Protein AF-A0A452ZJK9-F1 (afdb_monomer)

InterPro domains:
  IPR005944 Proline iminopeptidase [PTHR43722] (1-98)
  IPR029058 Alpha/Beta hydrolase fold [G3DSA:3.40.50.1820] (1-98)
  IPR029058 Alpha/Beta hydrolase fold [SSF53474] (1-82)

Foldseek 3Di:
DPDDDDDPDDPPDPVVCCCQQLCVCCVVVVVLVCLLQVLFDPVRSPGSVVRLVPQCPDPDLVSNQSSLLSVQLSCQQPVDPDRDPVSNVLSNDSVSSD

Secondary structure (DSSP, 8-state):
-------S-----HHHHHHHHSSSGGGT-HHHHHHHHHTS-GGGTT-HHHHHHHHHT-S-HHHHHHHHHHHHHHHHHHSSSS--HHHHHHHT-HHHH-

Solvent-accessible surface area (backbone atoms only — not comparable to full-atom values): 5756 Å² total; per-residue (Å²): 135,94,77,86,87,85,78,84,90,78,85,83,43,67,71,59,48,42,29,68,58,65,56,51,50,31,79,79,40,48,81,57,35,47,64,46,54,67,74,46,57,81,91,47,64,87,42,44,67,61,50,45,51,56,30,59,68,41,93,47,63,68,53,18,46,54,41,22,24,37,52,36,26,42,51,33,53,64,73,41,98,63,69,46,68,72,52,32,57,46,12,68,33,71,78,70,30,98

pLDDT: mean 94.06, std 4.94, range [74.06, 98.31]

Radius of gyration: 14.52 Å; Cα contacts (8 Å, |Δi|>4): 90; chains: 1; bounding box: 34×37×38 Å

Sequence (98 aa):
VTGIVLRGIFLLRKKELDWFYEGGAAAVFPDAWEPFRDFIPEDERNC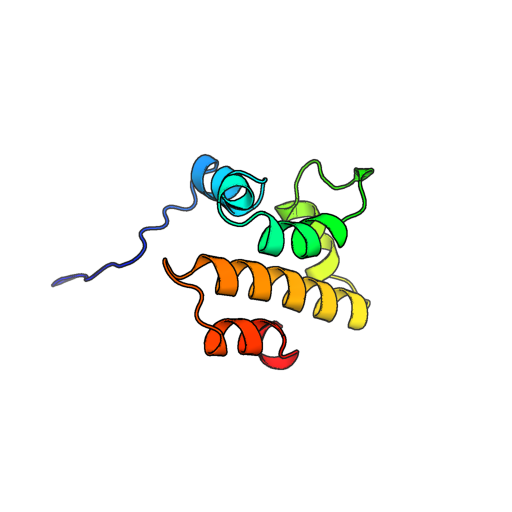FIAAYSKRLTSSDADVQIEAAKRWTTWEMMTAHLLQNHENIKRGEDDKFSL

Structure (mmCIF, N/CA/C/O backbone):
data_AF-A0A452ZJK9-F1
#
_entry.id   AF-A0A452ZJK9-F1
#
loop_
_atom_site.group_PDB
_atom_site.id
_atom_site.type_symbol
_atom_site.label_atom_id
_atom_site.label_alt_id
_atom_site.label_comp_id
_atom_site.label_asym_id
_atom_site.label_entity_id
_atom_site.label_seq_id
_atom_site.pdbx_PDB_ins_code
_atom_site.Cartn_x
_atom_site.Cartn_y
_atom_site.Cartn_z
_atom_site.occupancy
_atom_site.B_iso_or_equiv
_atom_site.auth_seq_id
_atom_site.auth_comp_id
_atom_site.auth_asym_id
_atom_site.auth_atom_id
_atom_site.pdbx_PDB_model_num
ATOM 1 N N . VAL A 1 1 ? 11.923 24.151 -18.324 1.00 74.06 1 VAL A N 1
ATOM 2 C CA . VAL A 1 1 ? 12.529 22.809 -18.149 1.00 74.06 1 VAL A CA 1
ATOM 3 C C . VAL A 1 1 ? 13.479 22.567 -19.309 1.00 74.06 1 VAL A C 1
ATOM 5 O O . VAL A 1 1 ? 13.039 22.712 -20.440 1.00 74.06 1 VAL A O 1
ATOM 8 N N . THR A 1 2 ? 14.753 22.264 -19.046 1.00 88.62 2 THR A N 1
ATOM 9 C CA . THR A 1 2 ? 15.750 21.918 -20.083 1.00 88.62 2 THR A CA 1
ATOM 10 C C . THR A 1 2 ? 15.814 20.411 -20.364 1.00 88.62 2 THR A C 1
ATOM 12 O O . THR A 1 2 ? 16.186 20.021 -21.463 1.00 88.62 2 THR A O 1
ATOM 15 N N . GLY A 1 3 ? 15.387 19.567 -19.415 1.00 95.19 3 GLY A N 1
ATOM 16 C CA . GLY A 1 3 ? 15.197 18.121 -19.581 1.00 95.19 3 GLY A CA 1
ATOM 17 C C . GLY A 1 3 ? 14.658 17.459 -18.304 1.00 95.19 3 GLY A C 1
ATOM 18 O O . GLY A 1 3 ? 14.738 18.057 -17.231 1.00 95.19 3 GLY A O 1
ATOM 19 N N . ILE A 1 4 ? 14.092 16.249 -18.425 1.00 96.00 4 ILE A N 1
ATOM 20 C CA . ILE A 1 4 ? 13.621 15.414 -17.302 1.00 96.00 4 ILE A CA 1
ATOM 21 C C . ILE A 1 4 ? 13.977 13.948 -17.582 1.00 96.00 4 ILE A C 1
ATOM 23 O O . ILE A 1 4 ? 13.742 13.459 -18.686 1.00 96.00 4 ILE A O 1
ATOM 27 N N . VAL A 1 5 ? 14.497 13.244 -16.575 1.00 95.31 5 VAL A N 1
ATOM 28 C CA . VAL A 1 5 ? 14.656 11.782 -16.585 1.00 95.31 5 VAL A CA 1
ATOM 29 C C . VAL A 1 5 ? 13.633 11.191 -15.624 1.00 95.31 5 VAL A C 1
ATOM 31 O O . VAL A 1 5 ? 13.612 11.545 -14.448 1.00 95.31 5 VAL A O 1
ATOM 34 N N . LEU A 1 6 ? 12.777 10.304 -16.127 1.00 95.94 6 LEU A N 1
ATOM 35 C CA . LEU A 1 6 ? 11.704 9.682 -15.357 1.00 95.94 6 LEU A CA 1
ATOM 36 C C . LEU A 1 6 ? 11.898 8.162 -15.307 1.00 95.94 6 LEU A C 1
ATOM 38 O O . LEU A 1 6 ? 12.266 7.547 -16.307 1.00 95.94 6 LEU A O 1
ATOM 42 N N . ARG A 1 7 ? 11.611 7.547 -14.155 1.00 94.31 7 ARG A N 1
ATOM 43 C CA . ARG A 1 7 ? 11.654 6.092 -13.949 1.00 94.31 7 ARG A CA 1
ATOM 44 C C . ARG A 1 7 ? 10.442 5.670 -13.134 1.00 94.31 7 ARG A C 1
ATOM 46 O O . ARG A 1 7 ? 10.164 6.295 -12.121 1.00 94.31 7 ARG A O 1
ATOM 53 N N . GLY A 1 8 ? 9.777 4.588 -13.545 1.00 91.62 8 GLY A N 1
ATOM 54 C CA . GLY A 1 8 ? 8.578 4.098 -12.856 1.00 91.62 8 GLY A CA 1
ATOM 55 C C . GLY A 1 8 ? 7.432 5.099 -12.969 1.00 91.62 8 GLY A C 1
ATOM 56 O O . GLY A 1 8 ? 6.995 5.656 -11.971 1.00 91.62 8 GLY A O 1
ATOM 57 N N . ILE A 1 9 ? 7.012 5.390 -14.203 1.00 95.38 9 ILE A N 1
ATOM 58 C CA . ILE A 1 9 ? 5.986 6.403 -14.465 1.00 95.38 9 ILE A CA 1
ATOM 59 C C . ILE A 1 9 ? 4.691 6.012 -13.764 1.00 95.38 9 ILE A C 1
ATOM 61 O O . ILE A 1 9 ? 4.142 4.945 -14.030 1.00 95.38 9 ILE A O 1
ATOM 65 N N . PHE A 1 10 ? 4.193 6.917 -12.933 1.00 95.62 10 PHE A N 1
ATOM 66 C CA . PHE A 1 10 ? 2.944 6.761 -12.214 1.00 95.62 10 PHE A CA 1
ATOM 67 C C .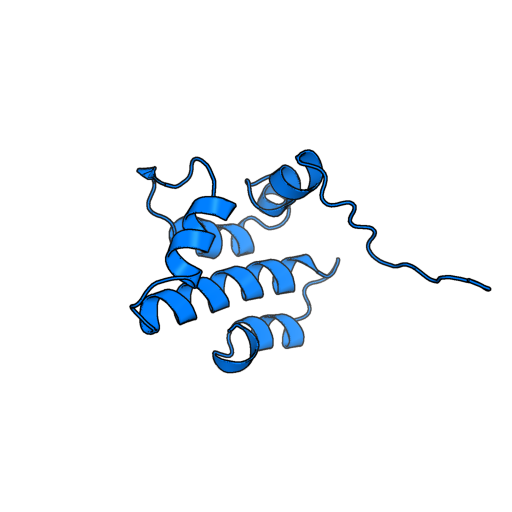 PHE A 1 10 ? 2.108 8.021 -12.426 1.00 95.62 10 PHE A C 1
ATOM 69 O O . PHE A 1 10 ? 2.557 9.129 -12.136 1.00 95.62 10 PHE A O 1
ATOM 76 N N . LEU A 1 11 ? 0.923 7.860 -13.015 1.00 97.12 11 LEU A N 1
ATOM 77 C CA . LEU A 1 11 ? 0.040 8.964 -13.409 1.00 97.12 11 LEU A CA 1
ATOM 78 C C . LEU A 1 11 ? -1.188 9.082 -12.501 1.00 97.12 11 LEU A C 1
ATOM 80 O O . LEU A 1 11 ? -2.088 9.861 -12.810 1.00 97.12 11 LEU A O 1
ATOM 84 N N . LEU A 1 12 ? -1.251 8.295 -11.419 1.00 96.50 12 LEU A N 1
ATOM 85 C CA . LEU A 1 12 ? -2.337 8.303 -10.428 1.00 96.50 12 LEU A CA 1
ATOM 86 C C . LEU A 1 12 ? -3.731 8.032 -11.020 1.00 96.50 12 LEU A C 1
ATOM 88 O O . LEU A 1 12 ? -4.756 8.426 -10.465 1.00 96.50 12 LEU A O 1
ATOM 92 N N . ARG A 1 13 ? -3.806 7.345 -12.165 1.00 97.88 13 ARG A N 1
ATOM 93 C CA . ARG A 1 13 ? -5.099 6.948 -12.739 1.00 97.88 13 ARG A CA 1
ATOM 94 C C . ARG A 1 13 ? -5.720 5.848 -11.887 1.00 97.88 13 ARG A C 1
ATOM 96 O O . ARG A 1 13 ? -5.009 4.965 -11.417 1.00 97.88 13 ARG A O 1
ATOM 103 N N . LYS A 1 14 ? -7.055 5.814 -11.822 1.00 96.44 14 LYS A N 1
ATOM 104 C CA . LYS A 1 14 ? -7.805 4.771 -11.102 1.00 96.44 14 LYS A CA 1
ATOM 105 C C . LYS A 1 14 ? -7.312 3.353 -11.412 1.00 96.44 14 LYS A C 1
ATOM 107 O O . LYS A 1 14 ? -7.043 2.605 -10.494 1.00 96.44 14 LYS A O 1
ATOM 112 N N . LYS A 1 15 ? -7.080 3.014 -12.684 1.00 97.38 15 LYS A N 1
ATOM 113 C CA . LYS A 1 15 ? -6.568 1.685 -13.064 1.00 97.38 15 LYS A CA 1
ATOM 114 C C . LYS A 1 15 ? -5.193 1.335 -12.475 1.00 97.38 15 LYS A C 1
ATOM 116 O O . LYS A 1 15 ? -4.896 0.162 -12.318 1.00 97.38 15 LYS A O 1
ATOM 121 N N . GLU A 1 16 ? -4.339 2.328 -12.222 1.00 96.94 16 GLU A N 1
ATOM 122 C CA . GLU A 1 16 ? -3.011 2.109 -11.634 1.00 96.94 16 GLU A CA 1
ATOM 123 C C . GLU A 1 16 ? -3.131 1.916 -10.119 1.00 96.94 16 GLU A C 1
ATOM 125 O O . GLU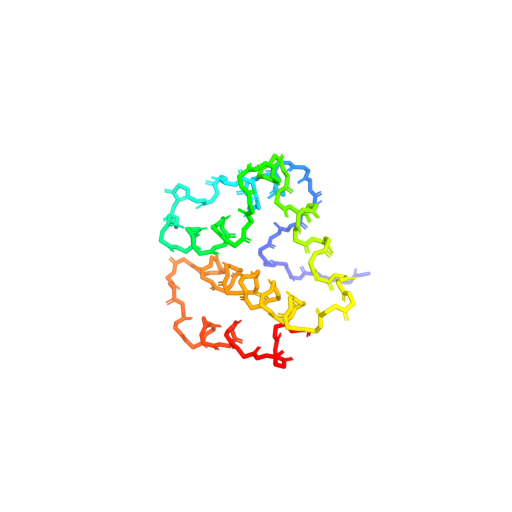 A 1 16 ? -2.449 1.063 -9.563 1.00 96.94 16 GLU A O 1
ATOM 130 N N . LEU A 1 17 ? -4.053 2.647 -9.482 1.00 96.94 17 LEU A N 1
ATOM 131 C CA . LEU A 1 17 ? -4.411 2.448 -8.077 1.00 96.94 17 LEU A CA 1
ATOM 132 C C . LEU A 1 17 ? -5.072 1.083 -7.858 1.00 96.94 17 LEU A C 1
ATOM 134 O O . LEU A 1 17 ? -4.630 0.332 -7.000 1.00 96.94 17 LEU A O 1
ATOM 138 N N . ASP A 1 18 ? -6.062 0.730 -8.680 1.00 97.00 18 ASP A N 1
ATOM 139 C CA . ASP A 1 18 ? -6.767 -0.553 -8.603 1.00 97.00 18 ASP A CA 1
ATOM 140 C C . ASP A 1 18 ? -5.802 -1.725 -8.863 1.00 97.00 18 ASP A C 1
ATOM 142 O O . ASP A 1 18 ? -5.841 -2.747 -8.180 1.00 97.00 18 ASP A O 1
ATOM 146 N N . TRP A 1 19 ? -4.878 -1.565 -9.820 1.00 96.38 19 TRP A N 1
ATOM 147 C CA . TRP A 1 19 ? -3.820 -2.546 -10.055 1.00 96.38 19 TRP A CA 1
ATOM 148 C C . TRP A 1 19 ? -2.971 -2.765 -8.802 1.00 96.38 19 TRP A C 1
ATOM 150 O O . TRP A 1 19 ? -2.713 -3.907 -8.435 1.00 96.38 19 TRP A O 1
ATOM 160 N N . PHE A 1 20 ? -2.520 -1.693 -8.157 1.00 96.62 20 PHE A N 1
ATOM 161 C CA . PHE A 1 20 ? -1.492 -1.794 -7.128 1.00 96.62 20 PHE A CA 1
ATOM 162 C C . PHE A 1 20 ? -2.037 -2.019 -5.711 1.00 96.62 20 PHE A C 1
ATOM 164 O O . PHE A 1 20 ? -1.400 -2.721 -4.934 1.00 96.62 20 PHE A O 1
ATOM 171 N N . TYR A 1 21 ? -3.209 -1.475 -5.382 1.00 97.19 21 TYR A N 1
ATOM 172 C CA . TYR A 1 21 ? -3.779 -1.517 -4.030 1.00 97.19 21 TYR A CA 1
ATOM 173 C C . TYR A 1 21 ? -5.099 -2.281 -3.926 1.00 97.19 21 TYR A C 1
ATOM 175 O O . TYR A 1 21 ? -5.562 -2.485 -2.815 1.00 97.19 21 TYR A O 1
ATOM 183 N N . GLU A 1 22 ? -5.715 -2.718 -5.029 1.00 96.44 22 GLU A N 1
ATOM 184 C CA . GLU A 1 22 ? -7.003 -3.441 -4.993 1.00 96.44 22 GLU A CA 1
ATOM 185 C C . GLU A 1 22 ? -6.881 -4.876 -5.549 1.00 96.44 22 GLU A C 1
ATOM 187 O O . GLU A 1 22 ? -7.860 -5.494 -5.961 1.00 96.44 22 GLU A O 1
ATOM 192 N N . GLY A 1 23 ? -5.663 -5.432 -5.545 1.00 92.75 23 GLY A N 1
ATOM 193 C CA . GLY A 1 23 ? -5.417 -6.858 -5.792 1.00 92.75 23 GLY A CA 1
ATOM 194 C C . GLY A 1 23 ? -4.962 -7.243 -7.204 1.00 92.75 23 GLY A C 1
ATOM 195 O O . GLY A 1 23 ? -4.793 -8.429 -7.473 1.00 92.75 23 GLY A O 1
ATOM 196 N N . GLY A 1 24 ? -4.702 -6.295 -8.112 1.00 94.75 24 GLY A N 1
ATOM 197 C CA . GLY A 1 24 ? -4.133 -6.618 -9.431 1.00 94.75 24 GLY A CA 1
ATOM 198 C C . GLY A 1 24 ? -2.721 -7.216 -9.336 1.00 94.75 24 GLY A C 1
ATOM 199 O O . GLY A 1 24 ? -2.469 -8.332 -9.788 1.00 94.75 24 GLY A O 1
ATOM 200 N N . ALA A 1 25 ? -1.809 -6.504 -8.674 1.00 94.69 25 ALA A N 1
ATOM 201 C CA . ALA A 1 25 ? -0.428 -6.925 -8.446 1.00 94.69 25 ALA A CA 1
ATOM 202 C C . ALA A 1 25 ? -0.317 -8.149 -7.517 1.00 94.69 25 ALA A C 1
ATOM 204 O O . ALA A 1 25 ? 0.685 -8.864 -7.562 1.00 94.69 25 ALA A O 1
ATOM 205 N N . ALA A 1 26 ? -1.358 -8.439 -6.730 1.00 94.56 26 ALA A N 1
ATOM 206 C CA . ALA A 1 26 ? -1.426 -9.621 -5.874 1.00 94.56 26 ALA A CA 1
ATOM 207 C C . ALA A 1 26 ? -1.346 -10.939 -6.659 1.00 94.56 26 ALA A C 1
ATOM 209 O O . ALA A 1 26 ? -0.892 -11.943 -6.124 1.00 94.56 26 ALA A O 1
ATOM 210 N N . ALA A 1 27 ? -1.729 -10.944 -7.941 1.00 94.50 27 ALA A N 1
ATOM 211 C CA . ALA A 1 27 ? -1.559 -12.113 -8.802 1.00 94.50 27 ALA A CA 1
ATOM 212 C C . ALA A 1 27 ? -0.078 -12.460 -9.065 1.00 94.50 27 ALA A C 1
ATOM 214 O O . ALA A 1 27 ? 0.226 -13.589 -9.442 1.00 94.50 27 ALA A O 1
ATOM 215 N N . VAL A 1 28 ? 0.832 -11.495 -8.885 1.00 93.69 28 VAL A N 1
ATOM 216 C CA . VAL A 1 28 ? 2.283 -11.672 -9.054 1.00 93.69 28 VAL A CA 1
ATOM 217 C C . VAL A 1 28 ? 2.973 -11.919 -7.711 1.00 93.69 28 VAL A C 1
ATOM 219 O O . VAL A 1 28 ? 3.884 -12.739 -7.647 1.00 93.69 28 VAL A O 1
ATOM 222 N N . PHE A 1 29 ? 2.522 -11.245 -6.648 1.00 94.31 29 PHE A N 1
ATOM 223 C CA . PHE A 1 29 ? 3.101 -11.324 -5.299 1.00 94.31 29 PHE A CA 1
ATOM 224 C C . PHE A 1 29 ? 2.037 -11.688 -4.247 1.00 94.31 29 PHE A C 1
ATOM 226 O O . PHE A 1 29 ? 1.691 -10.854 -3.404 1.00 94.31 29 PHE A O 1
ATOM 233 N N . PRO A 1 30 ? 1.452 -12.898 -4.309 1.00 95.69 30 PRO A N 1
ATOM 234 C CA . PRO A 1 30 ? 0.360 -13.287 -3.416 1.00 95.69 30 PRO A CA 1
ATOM 235 C C . PRO A 1 30 ? 0.804 -13.383 -1.951 1.00 95.69 30 PRO A C 1
ATOM 237 O O . PRO A 1 30 ? 0.073 -12.970 -1.058 1.00 95.69 30 PRO A O 1
ATOM 240 N N . ASP A 1 31 ? 2.028 -13.847 -1.717 1.00 94.44 31 ASP A N 1
ATOM 241 C CA . ASP A 1 31 ? 2.686 -13.945 -0.411 1.00 94.44 31 ASP A CA 1
ATOM 242 C C . ASP A 1 31 ? 2.892 -12.576 0.257 1.00 94.44 31 ASP A C 1
ATOM 244 O O . ASP A 1 31 ? 2.703 -12.431 1.462 1.00 94.44 31 ASP A O 1
ATOM 248 N N . ALA A 1 32 ? 3.234 -11.552 -0.529 1.00 93.50 32 ALA A N 1
ATOM 249 C CA . ALA A 1 32 ? 3.328 -10.170 -0.056 1.00 93.50 32 ALA A CA 1
ATOM 250 C C . ALA A 1 32 ? 1.948 -9.547 0.203 1.00 93.50 32 ALA A C 1
ATOM 252 O O . ALA A 1 32 ? 1.790 -8.695 1.079 1.00 93.50 32 ALA A O 1
ATOM 253 N N . TRP A 1 33 ? 0.952 -9.950 -0.587 1.00 97.19 33 TRP A N 1
ATOM 254 C CA . TRP A 1 33 ? -0.397 -9.402 -0.527 1.00 97.19 33 TRP A CA 1
ATOM 255 C C . TRP A 1 33 ? -1.184 -9.892 0.687 1.00 97.19 33 TRP A C 1
ATOM 257 O O . TRP A 1 33 ? -1.942 -9.122 1.269 1.00 97.19 33 TRP A O 1
ATOM 267 N N . GLU A 1 34 ? -1.018 -11.154 1.086 1.00 97.38 34 GLU A N 1
ATOM 268 C CA . GLU A 1 34 ? -1.758 -11.754 2.203 1.00 97.38 34 GLU A CA 1
ATOM 269 C C . GLU A 1 34 ? -1.647 -10.940 3.507 1.00 97.38 34 GLU A C 1
ATOM 271 O O . GLU A 1 34 ? -2.693 -10.545 4.025 1.00 97.38 34 GLU A O 1
ATOM 276 N N . PRO A 1 35 ? -0.449 -10.561 4.004 1.00 96.81 35 PRO A N 1
ATOM 277 C CA . PRO A 1 35 ? -0.329 -9.732 5.205 1.00 96.81 35 PRO A CA 1
ATOM 278 C C . PRO A 1 35 ? -0.952 -8.336 5.075 1.00 96.81 35 PRO A C 1
ATOM 280 O O . PRO A 1 35 ? -1.447 -7.797 6.064 1.00 96.81 35 PRO A O 1
ATOM 283 N N . PHE A 1 36 ? -0.916 -7.739 3.879 1.00 97.75 36 PHE A N 1
ATOM 284 C CA . PHE A 1 36 ? -1.544 -6.444 3.600 1.00 97.75 36 PHE A CA 1
ATOM 285 C C . PHE A 1 36 ? -3.075 -6.566 3.632 1.00 97.75 36 PHE A C 1
ATOM 287 O O . PHE A 1 36 ? -3.774 -5.838 4.334 1.00 97.75 36 PHE A O 1
ATOM 294 N N . ARG A 1 37 ? -3.614 -7.561 2.926 1.00 97.94 37 ARG A N 1
ATOM 295 C CA . ARG A 1 37 ? -5.049 -7.841 2.872 1.00 97.94 37 ARG A CA 1
ATOM 296 C C . ARG A 1 37 ? -5.609 -8.206 4.245 1.00 97.94 37 ARG A C 1
ATOM 298 O O . ARG A 1 37 ? -6.673 -7.718 4.619 1.00 97.94 37 ARG A O 1
ATOM 305 N N . ASP A 1 38 ? -4.923 -9.086 4.970 1.00 97.94 38 ASP A N 1
ATOM 306 C CA . ASP A 1 38 ? -5.456 -9.722 6.177 1.00 97.94 38 ASP A CA 1
ATOM 307 C C . ASP A 1 38 ? -5.450 -8.817 7.404 1.00 97.94 38 ASP A C 1
ATOM 309 O O . ASP A 1 38 ? -6.216 -9.047 8.339 1.00 97.94 38 ASP A O 1
ATOM 313 N N . PHE A 1 39 ? -4.685 -7.726 7.360 1.00 97.94 39 PHE A N 1
ATOM 314 C CA . PHE A 1 39 ? -4.786 -6.651 8.341 1.00 97.94 39 PHE A CA 1
ATOM 315 C C . PHE A 1 39 ? -6.124 -5.889 8.261 1.00 97.94 39 PHE A C 1
ATOM 317 O O . PHE A 1 39 ? -6.560 -5.276 9.240 1.00 97.94 39 PHE A O 1
ATOM 324 N N . ILE A 1 40 ? -6.802 -5.935 7.110 1.00 98.31 40 ILE A N 1
ATOM 325 C CA . ILE A 1 40 ? -8.111 -5.313 6.913 1.00 98.31 40 ILE A CA 1
ATOM 326 C C . ILE A 1 40 ? -9.228 -6.353 7.158 1.00 98.31 40 ILE A C 1
ATOM 328 O O . ILE A 1 40 ? -9.209 -7.427 6.547 1.00 98.31 40 ILE A O 1
ATOM 332 N N . PRO A 1 41 ? -10.221 -6.062 8.024 1.00 97.62 41 PRO A N 1
ATOM 333 C CA . PRO A 1 41 ? -11.424 -6.871 8.218 1.00 97.62 41 PRO A CA 1
ATOM 334 C C . PRO A 1 41 ? -12.176 -7.105 6.910 1.00 97.62 41 PRO A C 1
ATOM 336 O O . PRO A 1 41 ? -12.224 -6.214 6.066 1.00 97.62 41 PRO A O 1
ATOM 339 N N . GLU A 1 42 ? -12.767 -8.289 6.737 1.00 97.44 42 GLU A N 1
ATOM 340 C CA . GLU A 1 42 ? -13.395 -8.705 5.472 1.00 97.44 42 GLU A CA 1
ATOM 341 C C . GLU A 1 42 ? -14.477 -7.743 4.961 1.00 97.44 42 GLU A C 1
ATOM 343 O O . GLU A 1 42 ? -14.588 -7.537 3.753 1.00 97.44 42 GLU A O 1
ATOM 348 N N . ASP A 1 43 ? -15.227 -7.111 5.862 1.00 97.56 43 ASP A N 1
ATOM 349 C CA . ASP A 1 43 ? -16.280 -6.139 5.557 1.00 97.56 43 ASP A CA 1
ATOM 350 C C . ASP A 1 43 ? -15.751 -4.781 5.062 1.00 97.56 43 ASP A C 1
ATOM 352 O O . ASP A 1 43 ? -16.494 -4.030 4.430 1.00 97.56 43 ASP A O 1
ATOM 356 N N . GLU A 1 44 ? -14.467 -4.484 5.282 1.00 97.56 44 GLU A N 1
ATOM 357 C CA . GLU A 1 44 ? -13.787 -3.271 4.805 1.00 97.56 44 GLU A CA 1
ATOM 358 C C . GLU A 1 44 ? -12.914 -3.521 3.550 1.00 97.56 44 GLU A C 1
ATOM 360 O O . GLU A 1 44 ? -12.283 -2.596 3.035 1.00 97.56 44 GLU A O 1
ATOM 365 N N . ARG A 1 45 ? -12.874 -4.752 3.008 1.00 96.69 45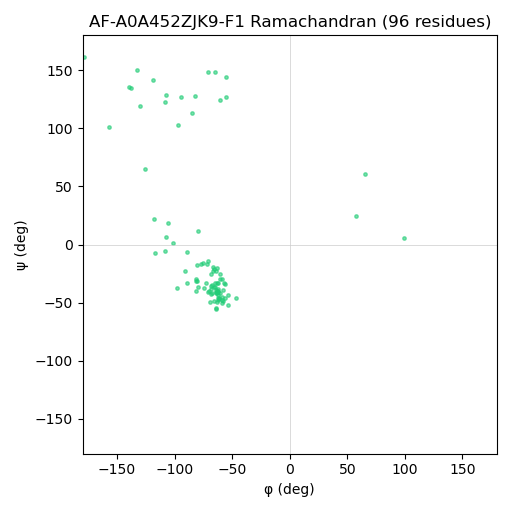 ARG A N 1
ATOM 366 C CA . ARG A 1 45 ? -12.031 -5.129 1.842 1.00 96.69 45 ARG A CA 1
ATOM 367 C C . ARG A 1 45 ? -12.596 -4.710 0.481 1.00 96.69 45 ARG A C 1
ATOM 369 O O . ARG A 1 45 ? -12.110 -5.153 -0.556 1.00 96.69 45 ARG A O 1
ATOM 376 N N . ASN A 1 46 ? -13.628 -3.874 0.461 1.00 96.12 46 ASN A N 1
ATOM 377 C CA . ASN A 1 46 ? -14.191 -3.314 -0.768 1.00 96.12 46 ASN A CA 1
ATOM 378 C C . ASN A 1 46 ? -13.384 -2.119 -1.313 1.00 96.12 46 ASN A C 1
ATOM 380 O O . ASN A 1 46 ? -13.573 -1.751 -2.472 1.00 96.12 46 ASN A O 1
ATOM 384 N N . CYS A 1 47 ? -12.538 -1.496 -0.484 1.00 97.50 47 CYS A N 1
ATOM 385 C CA . CYS A 1 47 ? -11.566 -0.486 -0.900 1.00 97.50 47 CYS A CA 1
ATOM 386 C C . CYS A 1 47 ? -10.413 -0.408 0.111 1.00 97.50 47 CYS A C 1
ATOM 388 O O . CYS A 1 47 ? -10.537 0.230 1.165 1.00 97.50 47 CYS A O 1
ATOM 390 N N . PHE A 1 48 ? -9.277 -1.024 -0.214 1.00 98.00 48 PHE A N 1
ATOM 391 C CA . PHE A 1 48 ? -8.123 -1.068 0.689 1.00 98.00 48 PHE A CA 1
ATOM 392 C C . PHE A 1 48 ? -7.535 0.316 0.943 1.00 98.00 48 PHE A C 1
ATOM 394 O O . PHE A 1 48 ? -7.153 0.608 2.074 1.00 98.00 48 PHE A O 1
ATOM 401 N N . ILE A 1 49 ? -7.518 1.201 -0.060 1.00 97.81 49 ILE A N 1
ATOM 402 C CA . ILE A 1 49 ? -7.007 2.571 0.115 1.00 97.81 49 ILE A CA 1
ATOM 403 C C . ILE A 1 49 ? -7.790 3.304 1.216 1.00 97.81 49 ILE A C 1
ATOM 405 O O . ILE A 1 49 ? -7.198 3.928 2.096 1.00 97.81 49 ILE A O 1
ATOM 409 N N . ALA A 1 50 ? -9.122 3.197 1.209 1.00 97.94 50 ALA A N 1
ATOM 410 C CA . ALA A 1 50 ? -9.961 3.815 2.232 1.00 97.94 50 ALA A CA 1
ATOM 411 C C . ALA A 1 50 ? -9.777 3.145 3.605 1.00 97.94 50 ALA A C 1
ATOM 413 O O . ALA A 1 50 ? -9.661 3.834 4.623 1.00 97.94 50 ALA A O 1
ATOM 414 N N . ALA A 1 51 ? -9.703 1.811 3.637 1.00 98.31 51 ALA A N 1
ATOM 415 C CA . ALA A 1 51 ? -9.512 1.051 4.868 1.00 98.31 51 ALA A CA 1
ATOM 416 C C . ALA A 1 51 ? -8.166 1.367 5.545 1.00 98.31 51 ALA A C 1
ATOM 418 O O . ALA A 1 51 ? -8.105 1.550 6.764 1.00 98.31 51 ALA A O 1
ATOM 419 N N . TYR A 1 52 ? -7.091 1.491 4.770 1.00 98.31 52 TYR A N 1
ATOM 420 C CA . TYR A 1 52 ? -5.787 1.900 5.281 1.00 98.31 52 TYR A CA 1
ATOM 421 C C . TYR A 1 52 ? -5.754 3.372 5.669 1.00 98.31 52 TYR A C 1
ATOM 423 O O . TYR A 1 52 ? -5.243 3.683 6.740 1.00 98.31 52 TYR A O 1
ATOM 431 N N . SER A 1 53 ? -6.370 4.268 4.888 1.00 98.00 53 SER A N 1
ATOM 432 C CA . SER A 1 53 ? -6.475 5.685 5.258 1.00 98.00 53 SER A CA 1
ATOM 433 C C . SER A 1 53 ? -7.093 5.857 6.646 1.00 98.00 53 SER A C 1
ATOM 435 O O . SER A 1 53 ? -6.560 6.620 7.444 1.00 98.00 53 SER A O 1
ATOM 437 N N . LYS A 1 54 ? -8.161 5.114 6.967 1.00 98.06 54 LYS A N 1
ATOM 438 C CA . LYS A 1 54 ? -8.803 5.129 8.293 1.00 98.06 54 LYS A CA 1
ATOM 439 C C . LYS A 1 54 ? -7.833 4.762 9.423 1.00 98.06 54 LYS A C 1
ATOM 441 O O . LYS A 1 54 ? -7.905 5.352 10.497 1.00 98.06 54 LYS A O 1
ATOM 446 N N . ARG A 1 55 ? -6.947 3.788 9.197 1.00 98.19 55 ARG A N 1
ATOM 447 C CA . ARG A 1 55 ? -5.999 3.283 10.207 1.00 98.19 55 ARG A CA 1
ATOM 448 C C . ARG A 1 55 ? -4.767 4.17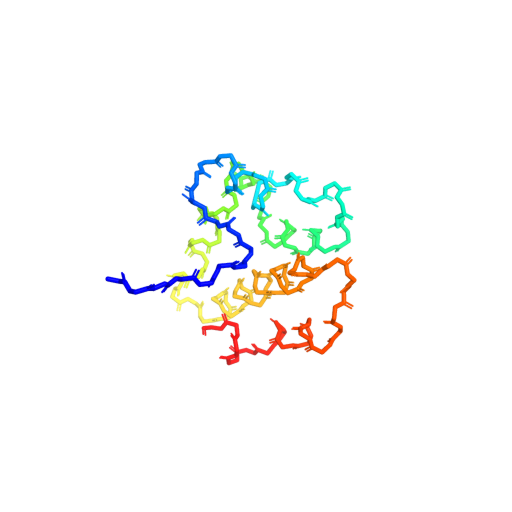2 10.336 1.00 98.19 55 ARG A C 1
ATOM 450 O O . ARG A 1 55 ? -4.352 4.470 11.448 1.00 98.19 55 ARG A O 1
ATOM 457 N N . LEU A 1 56 ? -4.251 4.670 9.214 1.00 97.81 56 LEU A N 1
ATOM 458 C CA . LEU A 1 56 ? -3.135 5.618 9.168 1.00 97.81 56 LEU A CA 1
ATOM 459 C C . LEU A 1 56 ? -3.477 6.970 9.813 1.00 97.81 56 LEU A C 1
ATOM 461 O O . LEU A 1 56 ? -2.583 7.689 10.244 1.00 97.81 56 LEU A O 1
ATOM 465 N N . THR A 1 57 ? -4.761 7.319 9.912 1.00 97.38 57 THR A N 1
ATOM 466 C CA . THR A 1 57 ? -5.236 8.512 10.632 1.00 97.38 57 THR A CA 1
ATOM 467 C C . THR A 1 57 ? -5.904 8.180 11.969 1.00 97.38 57 THR A C 1
ATOM 469 O O . THR A 1 57 ? -6.683 8.985 12.481 1.00 97.38 57 THR A O 1
ATOM 472 N N . SER A 1 58 ? -5.670 6.984 12.514 1.00 97.25 58 SER A N 1
ATOM 473 C CA . SER A 1 58 ? -6.212 6.578 13.812 1.00 97.25 58 SER A CA 1
ATOM 474 C C . SER A 1 58 ? -5.634 7.434 14.944 1.00 97.25 58 SER A C 1
ATOM 476 O O . SER A 1 58 ? -4.484 7.859 14.892 1.00 97.25 58 SER A O 1
ATOM 478 N N . SER A 1 59 ? -6.420 7.658 15.999 1.00 96.44 59 SER A N 1
ATOM 479 C CA . SER A 1 59 ? -5.914 8.225 17.259 1.00 96.44 59 SER A CA 1
ATOM 480 C C . SER A 1 59 ? -5.117 7.211 18.085 1.00 96.44 59 SER A C 1
ATOM 482 O O . SER A 1 59 ? -4.435 7.593 19.032 1.00 96.44 59 SER A O 1
ATOM 484 N N . ASP A 1 60 ? -5.255 5.925 17.764 1.00 97.62 60 ASP A N 1
ATOM 485 C CA . ASP A 1 60 ? -4.467 4.842 18.338 1.00 97.62 60 ASP A CA 1
ATOM 486 C C . ASP A 1 60 ? -3.154 4.701 17.556 1.00 97.62 60 ASP A C 1
ATOM 488 O O . ASP A 1 60 ? -3.160 4.347 16.372 1.00 97.62 60 ASP A O 1
ATOM 492 N N . ALA A 1 61 ? -2.043 5.008 18.229 1.00 95.94 61 ALA A N 1
ATOM 493 C CA . ALA A 1 61 ? -0.708 4.994 17.645 1.00 95.94 61 ALA A CA 1
ATOM 494 C C . ALA A 1 61 ? -0.267 3.587 17.217 1.00 95.94 61 ALA A C 1
ATOM 496 O O . ALA A 1 61 ? 0.406 3.454 16.197 1.00 95.94 61 ALA A O 1
ATOM 497 N N . ASP A 1 62 ? -0.686 2.542 17.933 1.00 96.19 62 ASP A N 1
ATOM 498 C CA . ASP A 1 62 ? -0.308 1.167 17.599 1.00 96.19 62 ASP A CA 1
ATOM 499 C C . ASP A 1 62 ? -1.005 0.733 16.301 1.00 96.19 62 ASP A C 1
ATOM 501 O O . ASP A 1 62 ? -0.387 0.145 15.412 1.00 96.19 62 ASP A O 1
ATOM 505 N N . VAL A 1 63 ? -2.279 1.111 16.131 1.00 97.00 63 VAL A N 1
ATOM 506 C CA . VAL A 1 63 ? -3.023 0.890 14.877 1.00 97.00 63 VAL A CA 1
ATOM 507 C C . VAL A 1 63 ? -2.384 1.644 13.713 1.00 97.00 63 VAL A C 1
ATOM 509 O O . VAL A 1 63 ? -2.299 1.106 12.607 1.00 97.00 63 VAL A O 1
ATOM 512 N N . GLN A 1 64 ? -1.947 2.881 13.953 1.00 97.50 64 GLN A N 1
ATOM 513 C CA . GLN A 1 64 ? -1.297 3.706 12.941 1.00 97.50 64 GLN A CA 1
ATOM 514 C C . GLN A 1 64 ? 0.027 3.084 12.475 1.00 97.50 64 GLN A C 1
ATOM 516 O O . GLN A 1 64 ? 0.229 2.934 11.269 1.00 97.50 64 GLN A O 1
ATOM 521 N N . ILE A 1 65 ? 0.890 2.686 13.414 1.00 97.06 65 ILE A N 1
ATOM 522 C CA . ILE A 1 65 ? 2.194 2.065 13.135 1.00 97.06 65 ILE A CA 1
ATOM 523 C C . ILE A 1 65 ? 2.018 0.741 12.395 1.00 97.06 65 ILE A C 1
ATOM 525 O O . ILE A 1 65 ? 2.657 0.519 11.368 1.00 97.06 65 ILE A O 1
ATOM 529 N N . GLU A 1 66 ? 1.123 -0.133 12.856 1.00 96.94 66 GLU A N 1
ATOM 530 C CA . GLU A 1 66 ? 0.911 -1.417 12.184 1.00 96.94 66 GLU A CA 1
ATOM 531 C C . GLU A 1 66 ? 0.361 -1.229 10.764 1.00 96.94 66 GLU A C 1
ATOM 533 O O . GLU A 1 66 ? 0.818 -1.894 9.832 1.00 96.94 66 GLU A O 1
ATOM 538 N N . ALA A 1 67 ? -0.550 -0.274 10.552 1.00 97.75 67 ALA A N 1
ATOM 539 C CA . ALA A 1 67 ? -1.028 0.059 9.211 1.00 97.75 67 ALA A CA 1
ATOM 540 C C . ALA A 1 67 ? 0.104 0.552 8.304 1.00 97.75 67 ALA A C 1
ATOM 542 O O . ALA A 1 67 ? 0.224 0.088 7.168 1.00 97.75 67 ALA A O 1
ATOM 543 N N . ALA A 1 68 ? 0.941 1.450 8.822 1.00 97.31 68 ALA A N 1
ATOM 544 C CA . ALA A 1 68 ? 2.086 2.001 8.116 1.00 97.31 68 ALA A CA 1
ATOM 545 C C . ALA A 1 68 ? 3.059 0.896 7.694 1.00 97.31 68 ALA A C 1
ATOM 547 O O . ALA A 1 68 ? 3.364 0.761 6.511 1.00 97.31 68 ALA A O 1
ATOM 548 N N . LYS A 1 69 ? 3.449 0.012 8.617 1.00 96.88 69 LYS A N 1
ATOM 549 C CA . LYS A 1 69 ? 4.375 -1.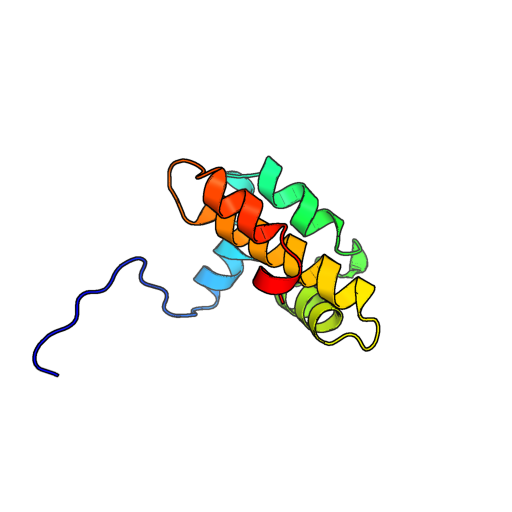095 8.335 1.00 96.88 69 LYS A CA 1
ATOM 550 C C . LYS A 1 69 ? 3.857 -2.024 7.251 1.00 96.88 69 LYS A C 1
ATOM 552 O O . LYS A 1 69 ? 4.590 -2.360 6.322 1.00 96.88 69 LYS A O 1
ATOM 557 N N . ARG A 1 70 ? 2.589 -2.442 7.340 1.00 97.19 70 ARG A N 1
ATOM 558 C CA . ARG A 1 70 ? 1.979 -3.342 6.343 1.00 97.19 70 ARG A CA 1
ATOM 559 C C . ARG A 1 70 ? 1.909 -2.680 4.969 1.00 97.19 70 ARG A C 1
ATOM 561 O O . ARG A 1 70 ? 2.231 -3.328 3.975 1.00 97.19 70 ARG A O 1
ATOM 568 N N . TRP A 1 71 ? 1.542 -1.400 4.924 1.00 97.25 71 TRP A N 1
ATOM 569 C CA . TRP A 1 71 ? 1.499 -0.621 3.689 1.00 97.25 71 TRP A CA 1
ATOM 570 C C . TRP A 1 71 ? 2.890 -0.470 3.066 1.00 97.25 71 TRP A C 1
ATOM 572 O O . TRP A 1 71 ? 3.103 -0.868 1.922 1.00 97.25 71 TRP A O 1
ATOM 582 N N . THR A 1 72 ? 3.867 0.034 3.821 1.00 96.38 72 THR A N 1
ATOM 583 C CA . THR A 1 72 ? 5.231 0.255 3.327 1.00 96.38 72 THR A CA 1
ATOM 584 C C . THR A 1 72 ? 5.901 -1.056 2.923 1.00 96.38 72 THR A C 1
ATOM 586 O O . THR A 1 72 ? 6.570 -1.110 1.894 1.00 96.38 72 THR A O 1
ATOM 589 N N . THR A 1 73 ? 5.704 -2.138 3.681 1.00 95.38 73 THR A N 1
ATOM 590 C CA . THR A 1 73 ? 6.272 -3.455 3.349 1.00 95.38 73 THR A CA 1
ATOM 591 C C . THR A 1 73 ? 5.738 -3.971 2.013 1.00 95.38 73 THR A C 1
ATOM 593 O O . THR A 1 73 ? 6.533 -4.404 1.178 1.00 95.38 73 THR A O 1
ATOM 596 N N . TRP A 1 74 ? 4.431 -3.849 1.755 1.00 96.44 74 TRP A N 1
ATOM 597 C CA . TRP A 1 74 ? 3.837 -4.181 0.453 1.00 96.44 74 TRP A CA 1
ATOM 598 C C . TRP A 1 74 ? 4.499 -3.403 -0.697 1.00 96.44 74 TRP A C 1
ATOM 600 O O . TRP A 1 74 ? 4.897 -3.989 -1.710 1.00 96.44 74 TRP A O 1
ATOM 610 N N . GLU A 1 75 ? 4.699 -2.096 -0.526 1.00 94.88 75 GLU A N 1
ATOM 611 C CA . GLU A 1 75 ? 5.361 -1.263 -1.535 1.00 94.88 75 GLU A CA 1
ATOM 612 C C . GLU A 1 75 ? 6.821 -1.679 -1.760 1.00 94.88 75 GLU A C 1
ATOM 614 O O . GLU A 1 75 ? 7.283 -1.764 -2.900 1.00 94.88 75 GLU A O 1
ATOM 619 N N . MET A 1 76 ? 7.557 -1.998 -0.693 1.00 94.06 76 MET A N 1
ATOM 620 C CA . MET A 1 76 ? 8.959 -2.416 -0.794 1.00 94.06 76 MET A CA 1
ATOM 621 C C . MET A 1 76 ? 9.117 -3.782 -1.470 1.00 94.06 76 MET A C 1
ATOM 623 O O . MET A 1 76 ? 10.070 -3.980 -2.230 1.00 94.06 76 MET A O 1
ATOM 627 N N . MET A 1 77 ? 8.184 -4.710 -1.239 1.00 92.38 77 MET A N 1
ATOM 628 C CA . MET A 1 77 ? 8.188 -6.036 -1.868 1.00 92.38 77 MET A CA 1
ATOM 629 C C . MET A 1 77 ? 7.909 -5.980 -3.374 1.00 92.38 77 MET A C 1
ATOM 631 O O . MET A 1 77 ? 8.355 -6.860 -4.107 1.00 92.38 77 MET A O 1
ATOM 635 N N . THR A 1 78 ? 7.222 -4.937 -3.844 1.00 92.38 78 THR A N 1
ATOM 636 C CA . THR A 1 78 ? 6.757 -4.805 -5.235 1.00 92.38 78 THR A CA 1
ATOM 637 C C . THR A 1 78 ? 7.518 -3.748 -6.047 1.00 92.38 78 THR A C 1
ATOM 639 O O . THR A 1 78 ? 7.345 -3.649 -7.263 1.00 92.38 78 THR A O 1
ATOM 642 N N . ALA A 1 79 ? 8.414 -2.981 -5.416 1.00 88.88 79 ALA A N 1
ATOM 643 C CA . ALA A 1 79 ? 9.177 -1.908 -6.061 1.00 88.88 79 ALA A CA 1
ATOM 644 C C . ALA A 1 79 ? 10.269 -2.386 -7.044 1.00 88.88 79 ALA A C 1
ATOM 646 O O . ALA A 1 79 ? 10.801 -1.582 -7.819 1.00 88.88 79 ALA A O 1
ATOM 647 N N . HIS A 1 80 ? 10.631 -3.671 -7.010 1.00 86.25 80 HIS A N 1
ATOM 648 C CA . HIS A 1 80 ? 11.692 -4.263 -7.824 1.00 86.25 80 HIS A CA 1
ATOM 649 C C . HIS A 1 80 ? 11.221 -5.560 -8.487 1.00 86.25 80 HIS A C 1
ATOM 651 O O . HIS A 1 80 ? 10.417 -6.292 -7.924 1.00 86.25 80 HIS A O 1
ATOM 657 N N . LEU A 1 81 ? 11.777 -5.879 -9.665 1.00 83.56 81 LEU A N 1
ATOM 658 C CA . LEU A 1 81 ? 11.513 -7.161 -10.332 1.00 83.56 81 LEU A CA 1
ATOM 659 C C . LEU A 1 81 ? 11.959 -8.352 -9.471 1.00 83.56 81 LEU A C 1
ATOM 661 O O . LEU A 1 81 ? 11.270 -9.362 -9.405 1.00 83.56 81 LEU A O 1
ATOM 665 N N . LEU A 1 82 ? 13.124 -8.221 -8.831 1.00 88.06 82 LEU A N 1
ATOM 666 C CA . LEU A 1 82 ? 13.614 -9.152 -7.821 1.00 88.06 82 LEU A CA 1
ATOM 667 C C . LEU A 1 82 ? 13.516 -8.468 -6.464 1.00 88.06 82 LEU A C 1
ATOM 669 O O . LEU A 1 82 ? 14.002 -7.345 -6.311 1.00 88.06 82 LEU A O 1
ATOM 673 N N . GLN A 1 83 ? 12.902 -9.143 -5.496 1.00 87.44 83 GLN A N 1
ATOM 674 C CA . GLN A 1 83 ? 12.735 -8.623 -4.144 1.00 87.44 83 GLN A CA 1
ATOM 675 C C . GLN A 1 83 ? 14.087 -8.233 -3.538 1.00 87.44 83 GLN A C 1
ATOM 677 O O . GLN A 1 83 ? 15.034 -9.020 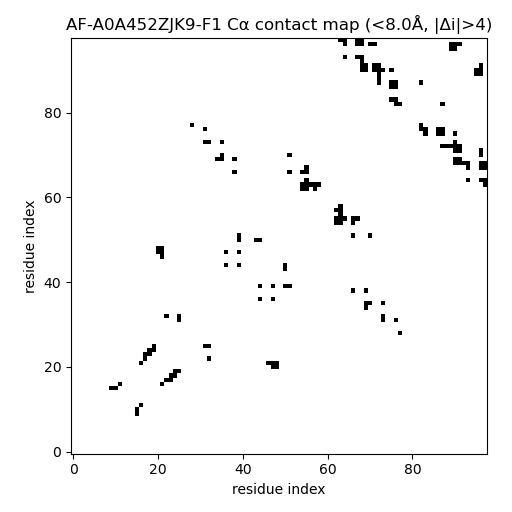-3.508 1.00 87.44 83 GLN A O 1
ATOM 682 N N . ASN A 1 84 ? 14.173 -6.998 -3.047 1.00 90.94 84 ASN A N 1
ATOM 683 C CA . ASN A 1 84 ? 15.346 -6.509 -2.339 1.00 90.94 84 ASN A CA 1
ATOM 684 C C . ASN A 1 84 ? 15.105 -6.633 -0.832 1.00 90.94 84 ASN A C 1
ATOM 686 O O . ASN A 1 84 ? 14.413 -5.806 -0.239 1.00 90.94 84 ASN A O 1
ATOM 690 N N . HIS A 1 85 ? 15.705 -7.648 -0.214 1.00 89.12 85 HIS A N 1
ATOM 691 C CA . HIS A 1 85 ? 15.530 -7.933 1.211 1.00 89.12 85 HIS A CA 1
ATOM 692 C C . HIS A 1 85 ? 15.951 -6.781 2.135 1.00 89.12 85 HIS A C 1
ATOM 694 O O . HIS A 1 85 ? 15.371 -6.632 3.207 1.00 89.12 85 HIS A O 1
ATOM 700 N N . GLU A 1 86 ? 16.917 -5.947 1.739 1.00 89.50 86 GLU A N 1
ATOM 701 C CA . GLU A 1 86 ? 17.300 -4.766 2.524 1.00 89.50 86 GLU A CA 1
ATOM 702 C C . GLU A 1 86 ? 16.178 -3.724 2.531 1.00 89.50 86 GLU A C 1
ATOM 704 O O . GLU A 1 86 ? 15.857 -3.164 3.576 1.00 89.50 86 GLU A O 1
ATOM 709 N N . ASN A 1 87 ? 15.535 -3.497 1.381 1.00 86.69 87 ASN A N 1
ATOM 710 C CA . ASN A 1 87 ? 14.408 -2.569 1.289 1.00 86.69 87 ASN A CA 1
ATOM 711 C C . ASN A 1 87 ? 13.182 -3.094 2.039 1.00 86.69 87 ASN A C 1
ATOM 713 O O . ASN A 1 87 ? 12.509 -2.317 2.707 1.00 86.69 87 ASN A O 1
ATOM 717 N N . ILE A 1 88 ? 12.921 -4.401 1.983 1.00 89.19 88 ILE A N 1
ATOM 718 C CA . ILE A 1 88 ? 11.803 -5.021 2.708 1.00 89.19 88 ILE A CA 1
ATOM 719 C C . ILE A 1 88 ? 11.966 -4.819 4.218 1.00 89.19 88 ILE A C 1
ATOM 721 O O . ILE A 1 88 ? 11.044 -4.328 4.858 1.00 89.19 88 ILE A O 1
ATOM 725 N N . LYS A 1 89 ? 13.162 -5.071 4.770 1.00 88.81 89 LYS A N 1
ATOM 726 C CA . LYS A 1 89 ? 13.455 -4.830 6.196 1.00 88.81 89 LYS A CA 1
ATOM 727 C C . LYS A 1 89 ? 13.213 -3.385 6.625 1.00 88.81 89 LYS A C 1
ATOM 729 O O . LYS A 1 89 ? 12.833 -3.142 7.762 1.00 88.81 89 LYS A O 1
ATOM 734 N N . ARG A 1 90 ? 13.434 -2.416 5.732 1.00 87.50 90 ARG A N 1
ATOM 735 C CA . ARG A 1 90 ? 13.135 -1.008 6.029 1.00 87.50 90 ARG A CA 1
ATOM 736 C C . ARG A 1 90 ? 11.638 -0.766 6.166 1.00 87.50 90 ARG A C 1
ATOM 738 O O . ARG A 1 90 ? 11.258 0.038 7.001 1.00 87.50 90 ARG A O 1
ATOM 745 N N . GLY A 1 91 ? 10.803 -1.464 5.396 1.00 82.88 91 GLY A N 1
ATOM 746 C CA . GLY A 1 91 ? 9.345 -1.374 5.519 1.00 82.88 91 GLY A CA 1
ATOM 747 C C . GLY A 1 91 ? 8.802 -1.858 6.868 1.00 82.88 91 GLY A C 1
ATOM 748 O O . GLY A 1 91 ? 7.708 -1.460 7.255 1.00 82.88 91 GLY A O 1
ATOM 749 N N . GLU A 1 92 ? 9.577 -2.660 7.601 1.00 84.31 92 GLU A N 1
ATOM 750 C CA . GLU A 1 92 ? 9.237 -3.152 8.940 1.00 84.31 92 GLU A CA 1
ATOM 751 C C . GLU A 1 92 ? 9.698 -2.213 10.070 1.00 84.31 92 GLU A C 1
ATOM 753 O O . GLU A 1 92 ? 9.372 -2.454 11.233 1.00 84.31 92 GLU A O 1
ATOM 758 N N . ASP A 1 93 ? 10.455 -1.157 9.757 1.00 90.31 93 ASP A N 1
ATOM 759 C CA . ASP A 1 93 ? 10.913 -0.171 10.737 1.00 90.31 93 ASP A CA 1
ATOM 760 C C . ASP A 1 93 ? 9.823 0.873 11.019 1.00 90.31 93 ASP A C 1
ATOM 762 O O . ASP A 1 93 ? 9.285 1.511 10.109 1.00 90.31 93 ASP A O 1
ATOM 766 N N . ASP A 1 94 ? 9.518 1.077 12.301 1.00 84.81 94 ASP A N 1
ATOM 767 C CA . ASP A 1 94 ? 8.432 1.959 12.742 1.00 84.81 94 ASP A CA 1
ATOM 768 C C . ASP A 1 94 ? 8.672 3.429 12.351 1.00 84.81 94 ASP A C 1
ATOM 770 O O . ASP A 1 94 ? 7.728 4.160 12.072 1.00 84.81 94 ASP A O 1
ATOM 774 N N . LYS A 1 95 ? 9.933 3.886 12.314 1.00 84.69 95 LYS A N 1
ATOM 775 C CA . LYS A 1 95 ? 10.263 5.280 11.966 1.00 84.69 95 LYS A CA 1
ATOM 776 C C . LYS A 1 95 ? 10.284 5.519 10.466 1.00 84.69 95 LYS A C 1
ATOM 778 O O . LYS A 1 95 ? 10.102 6.652 10.039 1.00 84.69 95 LYS A O 1
ATOM 783 N N . PHE A 1 96 ? 10.609 4.496 9.684 1.00 83.94 96 PHE A N 1
ATOM 784 C CA . PHE A 1 96 ? 10.637 4.589 8.230 1.00 83.94 96 PHE A CA 1
ATOM 785 C C . PHE A 1 96 ? 9.245 4.458 7.610 1.00 83.94 96 PHE A C 1
ATOM 787 O O . PHE A 1 96 ? 9.013 5.016 6.540 1.00 83.94 96 PHE A O 1
ATOM 794 N N . SER A 1 97 ? 8.355 3.696 8.245 1.00 83.81 97 SER A N 1
ATOM 795 C CA . SER A 1 97 ? 7.006 3.448 7.735 1.00 83.81 97 SER A CA 1
ATOM 796 C C . SER A 1 97 ? 6.008 4.570 8.046 1.00 83.81 97 SER A C 1
ATOM 798 O O . SER A 1 97 ? 5.108 4.788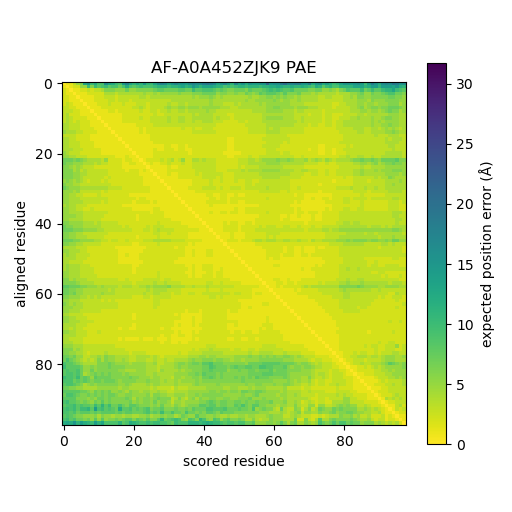 7.235 1.00 83.81 97 SER A O 1
ATOM 800 N N . LEU A 1 98 ? 6.167 5.278 9.174 1.00 77.75 98 LEU A N 1
ATOM 801 C CA . LEU A 1 98 ? 5.333 6.422 9.582 1.00 77.75 98 LEU A CA 1
ATOM 802 C C . LEU A 1 98 ? 5.615 7.728 8.819 1.00 77.75 98 LEU A C 1
ATOM 804 O O . LEU A 1 98 ? 6.80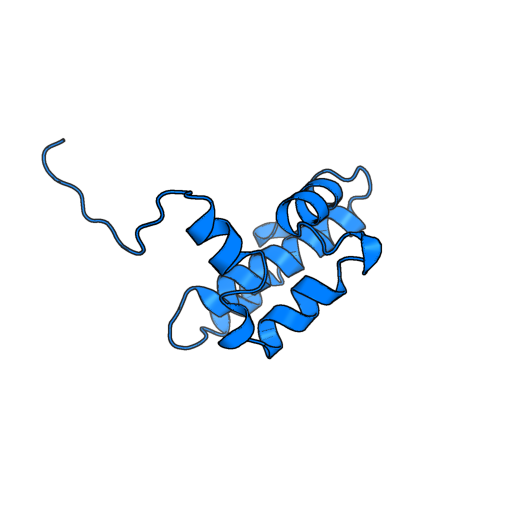0 8.048 8.569 1.00 77.75 98 LEU A O 1
#

Organism: Aegilops tauschii subsp. strangulata (NCBI:txid200361)

Nearest PDB structures (foldseek):
  1azw-assembly1_B  TM=9.827E-01  e=1.537E-07  Xanthomonas citri
  5yhp-assembly1_A  TM=9.805E-01  e=2.518E-07  Glaciozyma antarctica
  1wm1-assembly1_A  TM=9.551E-01  e=3.879E-07  Serratia marcescens
  6wg3-assembly1_D  TM=6.428E-01  e=1.820E+00  Homo sapiens
  7x06-assembly1_B  TM=3.241E-01  e=7.521E+00  Phytophthora sojae strain P6497

Mean predicted aligned error: 3.26 Å